Protein AF-A0A3G2GCS0-F1 (afdb_monomer)

Foldseek 3Di:
DDDDPLNVLVVVLVVLCVVLHPPLVPDDPVSSLVSVVVSLVVCPPPSNVVSCVSVVNVVVSVVSVVVSVVVVVVVVVVVVVVVVVVPDQDPVRVVVVVVVVVVVVLVVLVVCCPPPVSVVVNVVVVVVVVVVVVVVVVPDDDPDDPDD

Radius of gyration: 34.29 Å; Cα contacts (8 Å, |Δi|>4): 52; chains: 1; bounding box: 74×55×82 Å

Nearest PDB structures (foldseek):
  4wc5-assembly1_A  TM=1.842E-01  e=2.085E+00  Aquifex aeolicus VF5

Secondary structure (DSSP, 8-state):
--PPTTHHHHHHHHHHHHHH-TTGGGS-HHHHHHHHHHHHHHHTSHHHHHHHHHTT-HHHHHHHHHHHHHHHHHHHHHHHHHHHHHHSPPHHHHHHHHHHHHHHHHHHHHHTTTSGGGHHHHHHHHHHHHHHHHHHHTTSPP------

Structure (mmCIF, N/CA/C/O backbone):
data_AF-A0A3G2GCS0-F1
#
_entry.id   AF-A0A3G2GCS0-F1
#
loop_
_atom_site.group_PDB
_atom_site.id
_atom_site.type_symbol
_atom_site.label_atom_id
_atom_site.label_alt_id
_atom_site.label_comp_id
_atom_site.label_asym_id
_atom_site.label_entity_id
_atom_site.label_seq_id
_atom_site.pdbx_PDB_ins_code
_atom_site.Cartn_x
_atom_site.Cartn_y
_atom_site.Cartn_z
_atom_site.occupancy
_atom_site.B_iso_or_equiv
_atom_site.auth_seq_id
_atom_site.auth_comp_id
_atom_site.auth_asym_id
_atom_site.auth_atom_id
_atom_site.pdbx_PDB_model_num
ATOM 1 N N . MET A 1 1 ? -33.703 -14.339 32.494 1.00 43.50 1 MET A N 1
ATOM 2 C CA . MET A 1 1 ? -32.520 -14.254 31.615 1.00 43.50 1 MET A CA 1
ATOM 3 C C . MET A 1 1 ? -31.556 -13.264 32.240 1.00 43.50 1 MET A C 1
ATOM 5 O O . MET A 1 1 ? -31.882 -12.090 32.309 1.00 43.50 1 MET A O 1
ATOM 9 N N . THR A 1 2 ? -30.440 -13.731 32.794 1.00 47.81 2 THR A N 1
ATOM 10 C CA . THR A 1 2 ? -29.369 -12.869 33.312 1.00 47.81 2 THR A CA 1
ATOM 11 C C . THR A 1 2 ? -28.650 -12.227 32.131 1.00 47.81 2 THR A C 1
ATOM 13 O O . THR A 1 2 ? -27.881 -12.893 31.443 1.00 47.81 2 THR A O 1
ATOM 16 N N . THR A 1 3 ? -28.928 -10.956 31.853 1.00 59.94 3 THR A N 1
ATOM 17 C CA . THR A 1 3 ? -28.125 -10.175 30.909 1.00 59.94 3 THR A CA 1
ATOM 18 C C . THR A 1 3 ? -26.756 -9.945 31.541 1.00 59.94 3 THR A C 1
ATOM 20 O O . THR A 1 3 ? -26.681 -9.409 32.648 1.00 59.94 3 THR A O 1
ATOM 23 N N . LEU A 1 4 ? -25.683 -10.372 30.871 1.00 67.00 4 LEU A N 1
ATOM 24 C CA . LEU A 1 4 ? -24.314 -10.018 31.254 1.00 67.00 4 LEU A CA 1
ATOM 25 C C . LEU A 1 4 ? -24.215 -8.494 31.412 1.00 67.00 4 LEU A C 1
ATOM 27 O O . LEU A 1 4 ? -24.803 -7.744 30.625 1.00 67.00 4 LEU A O 1
ATOM 31 N N . SER A 1 5 ? -23.501 -8.030 32.438 1.00 80.44 5 SER A N 1
ATOM 32 C CA . SER A 1 5 ? -23.256 -6.599 32.619 1.00 80.44 5 SER A CA 1
ATOM 33 C C . SER A 1 5 ? -22.631 -6.012 31.348 1.00 80.44 5 SER A C 1
ATOM 35 O O . SER A 1 5 ? -21.796 -6.643 30.704 1.00 80.44 5 SER A O 1
ATOM 37 N N . ASN A 1 6 ? -23.065 -4.809 30.966 1.00 87.25 6 ASN A N 1
ATOM 38 C CA . ASN A 1 6 ? -22.587 -4.083 29.782 1.00 87.25 6 ASN A CA 1
ATOM 39 C C . ASN A 1 6 ? -22.823 -4.782 28.423 1.00 87.25 6 ASN A C 1
ATOM 41 O O . ASN A 1 6 ? -22.233 -4.370 27.427 1.00 87.25 6 ASN A O 1
ATOM 45 N N . TYR A 1 7 ? -23.722 -5.776 28.338 1.00 91.25 7 TYR A N 1
ATOM 46 C CA . TYR A 1 7 ? -24.061 -6.460 27.077 1.00 91.25 7 TYR A CA 1
ATOM 47 C C . TYR A 1 7 ? -24.438 -5.491 25.942 1.00 91.25 7 TYR A C 1
ATOM 49 O O . TYR A 1 7 ? -23.919 -5.613 24.837 1.00 91.25 7 TYR A O 1
ATOM 57 N N . GLN A 1 8 ? -25.269 -4.480 26.224 1.00 93.38 8 GLN A N 1
ATOM 58 C CA . GLN A 1 8 ? -25.668 -3.496 25.211 1.00 93.38 8 GLN A CA 1
ATOM 59 C C . GLN A 1 8 ? -24.476 -2.687 24.681 1.00 93.38 8 GLN A C 1
ATOM 61 O O . GLN A 1 8 ? -24.419 -2.382 23.497 1.00 93.38 8 GLN A O 1
ATOM 66 N N . PHE A 1 9 ? -23.489 -2.375 25.526 1.00 94.75 9 PHE A N 1
ATOM 67 C CA . PHE A 1 9 ? -22.283 -1.671 25.082 1.00 94.75 9 PHE A CA 1
ATOM 68 C C . PHE A 1 9 ? -21.429 -2.529 24.151 1.00 94.75 9 PHE A C 1
ATOM 70 O O . PHE A 1 9 ? -20.849 -2.001 23.205 1.00 94.75 9 PHE A O 1
ATOM 77 N N . ALA A 1 10 ? -21.365 -3.839 24.401 1.00 94.38 10 ALA A N 1
ATOM 78 C CA . ALA A 1 10 ? -20.673 -4.769 23.518 1.00 94.38 10 ALA A CA 1
ATOM 79 C C . ALA A 1 10 ? -21.392 -4.896 22.167 1.00 94.38 10 ALA A C 1
ATOM 81 O O . ALA A 1 10 ? -20.736 -4.829 21.130 1.00 94.38 10 ALA A O 1
ATOM 82 N N . GLU A 1 11 ? -22.723 -5.013 22.174 1.00 95.38 11 GLU A N 1
ATOM 83 C CA . GLU A 1 11 ? -23.533 -5.066 20.952 1.00 95.38 11 GLU A CA 1
ATOM 84 C C . GLU A 1 11 ? -23.386 -3.779 20.128 1.00 95.38 11 GLU A C 1
ATOM 86 O O . GLU A 1 11 ? -23.099 -3.834 18.935 1.00 95.38 11 GLU A O 1
ATOM 91 N N . ASP A 1 12 ? -23.487 -2.614 20.769 1.00 95.69 12 ASP A N 1
ATOM 92 C CA . ASP A 1 12 ? -23.326 -1.320 20.106 1.00 95.69 12 ASP A CA 1
ATOM 93 C C . ASP A 1 12 ? -21.950 -1.187 19.438 1.00 95.69 12 ASP A C 1
ATOM 95 O O . ASP A 1 12 ? -21.857 -0.787 18.278 1.00 95.69 12 ASP A O 1
ATOM 99 N N . LEU A 1 13 ? -20.872 -1.535 20.153 1.00 96.25 13 LEU A N 1
ATOM 100 C CA . LEU A 1 13 ? -19.521 -1.502 19.590 1.00 96.25 13 LEU A CA 1
ATOM 101 C C . LEU A 1 13 ? -19.369 -2.512 18.452 1.00 96.25 13 LEU A C 1
ATOM 103 O O . LEU A 1 13 ? -18.760 -2.190 17.435 1.00 96.25 13 LEU A O 1
ATOM 107 N N . TYR A 1 14 ? -19.954 -3.704 18.570 1.00 96.19 14 TYR A N 1
ATOM 108 C CA . TYR A 1 14 ? -19.947 -4.689 17.491 1.00 96.19 14 TYR A CA 1
ATOM 109 C C . TYR A 1 14 ? -20.613 -4.155 16.214 1.00 96.19 14 TYR A C 1
ATOM 111 O O . TYR A 1 14 ? -20.086 -4.366 15.118 1.00 96.19 14 TYR A O 1
ATOM 119 N N . GLN A 1 15 ? -21.709 -3.398 16.330 1.00 97.06 15 GLN A N 1
ATOM 120 C CA . GLN A 1 15 ? -22.327 -2.747 15.170 1.00 97.06 15 GLN A CA 1
ATOM 121 C C . GLN A 1 15 ? -21.400 -1.708 14.519 1.00 97.06 15 GLN A C 1
ATOM 123 O O . GLN A 1 15 ? -21.376 -1.612 13.290 1.00 97.06 15 GLN A O 1
ATOM 128 N N . VAL A 1 16 ? -20.578 -0.996 15.302 1.00 96.38 16 VAL A N 1
ATOM 129 C CA . VAL A 1 16 ? -19.530 -0.109 14.759 1.00 96.38 16 VAL A CA 1
ATOM 130 C C . VAL A 1 16 ? -18.513 -0.913 13.946 1.00 96.38 16 VAL A C 1
ATOM 132 O O . VAL A 1 16 ? -18.261 -0.577 12.794 1.00 96.38 16 VAL A O 1
ATOM 135 N N . PHE A 1 17 ? -17.979 -2.021 14.473 1.00 94.88 17 PHE A N 1
ATOM 136 C CA . PHE A 1 17 ? -17.061 -2.882 13.706 1.00 94.88 17 PHE A CA 1
ATOM 137 C C . PHE A 1 17 ? -17.704 -3.411 12.417 1.00 94.88 17 PHE A C 1
ATOM 139 O O . PHE A 1 17 ? -17.079 -3.424 11.355 1.00 94.88 17 PHE A O 1
ATOM 146 N N . LYS A 1 18 ? -18.979 -3.800 12.477 1.00 96.06 18 LYS A N 1
ATOM 147 C CA . LYS A 1 18 ? -19.720 -4.311 11.322 1.00 96.06 18 LYS A CA 1
ATOM 148 C C . LYS A 1 18 ? -19.889 -3.269 10.211 1.00 96.06 18 LYS A C 1
ATOM 150 O O . LYS A 1 18 ? -19.874 -3.652 9.043 1.00 96.06 18 LYS A O 1
ATOM 155 N N . LEU A 1 19 ? -20.003 -1.981 10.551 1.00 95.06 19 LEU A N 1
ATOM 156 C CA . LEU A 1 19 ? -20.110 -0.884 9.581 1.00 95.06 19 LEU A CA 1
ATOM 157 C C . LEU A 1 19 ? -18.881 -0.794 8.661 1.00 95.06 19 LEU A C 1
ATOM 159 O O . LEU A 1 19 ? -19.024 -0.530 7.468 1.00 95.06 19 LEU A O 1
ATOM 163 N N . TYR A 1 20 ? -17.689 -1.033 9.209 1.00 93.44 20 TYR A N 1
ATOM 164 C CA . TYR A 1 20 ? -16.416 -0.949 8.479 1.00 93.44 20 TYR A CA 1
ATOM 165 C C . TYR A 1 20 ? -15.948 -2.297 7.911 1.00 93.44 20 TYR A C 1
ATOM 167 O O . TYR A 1 20 ? -15.042 -2.348 7.076 1.00 93.44 20 TYR A O 1
ATOM 175 N N . GLY A 1 21 ? -16.616 -3.381 8.309 1.00 92.00 21 GLY A N 1
ATOM 176 C CA . GLY A 1 21 ? -16.356 -4.744 7.871 1.00 92.00 21 GLY A CA 1
ATOM 177 C C . GLY A 1 21 ? -15.632 -5.565 8.935 1.00 92.00 21 GLY A C 1
ATOM 178 O O . GLY A 1 21 ? -14.729 -5.094 9.615 1.00 92.00 21 GLY A O 1
ATOM 179 N N . LEU A 1 22 ? -16.020 -6.834 9.061 1.00 93.31 22 LEU A N 1
ATOM 180 C CA . LEU A 1 22 ? -15.430 -7.755 10.042 1.00 93.31 22 LEU A CA 1
ATOM 181 C C . LEU A 1 22 ? -14.173 -8.468 9.525 1.00 93.31 22 LEU A C 1
ATOM 183 O O . LEU A 1 22 ? -13.481 -9.118 10.296 1.00 93.31 22 LEU A O 1
ATOM 187 N N . GLU A 1 23 ? -13.886 -8.341 8.229 1.00 94.00 23 GLU A N 1
ATOM 188 C CA . GLU A 1 23 ? -12.770 -9.005 7.544 1.00 94.00 23 GLU A CA 1
ATOM 189 C C . GLU A 1 23 ? -11.808 -7.979 6.925 1.00 94.00 23 GLU A C 1
ATOM 191 O O . GLU A 1 23 ? -11.334 -8.126 5.796 1.00 94.00 23 GLU A O 1
ATOM 196 N N . ILE A 1 24 ? -11.558 -6.884 7.651 1.00 92.31 24 ILE A N 1
ATOM 197 C CA . ILE A 1 24 ? -10.644 -5.808 7.232 1.00 92.31 24 ILE A CA 1
ATOM 198 C C . ILE A 1 24 ? -9.222 -6.349 6.974 1.00 92.31 24 ILE A C 1
ATOM 200 O O . ILE A 1 24 ? -8.494 -5.819 6.137 1.00 92.31 24 ILE A O 1
ATOM 204 N N . ASP A 1 25 ? -8.832 -7.439 7.636 1.00 89.50 25 ASP A N 1
ATOM 205 C CA . ASP A 1 25 ? -7.556 -8.143 7.470 1.00 89.50 25 ASP A CA 1
ATOM 206 C C . ASP A 1 25 ? -7.376 -8.828 6.107 1.00 89.50 25 ASP A C 1
ATOM 208 O O . ASP A 1 25 ? -6.244 -9.074 5.694 1.00 89.50 25 ASP A O 1
ATOM 212 N N . LYS A 1 26 ? -8.468 -9.097 5.382 1.00 93.62 26 LYS A N 1
ATOM 213 C CA . LYS A 1 26 ? -8.437 -9.749 4.060 1.00 93.62 26 LYS A CA 1
ATOM 214 C C . LYS A 1 26 ? -8.431 -8.763 2.892 1.00 93.62 26 LYS A C 1
ATOM 216 O O . LYS A 1 26 ? -8.366 -9.176 1.734 1.00 93.62 26 LYS A O 1
ATOM 221 N N . GLN A 1 27 ? -8.551 -7.470 3.175 1.00 92.12 27 GLN A N 1
ATOM 222 C CA . GLN A 1 27 ? -8.611 -6.429 2.156 1.00 92.12 27 GLN A CA 1
ATOM 223 C C . GLN A 1 27 ? -7.215 -6.058 1.645 1.00 92.12 27 GLN A C 1
ATOM 225 O O . GLN A 1 27 ? -6.196 -6.362 2.266 1.00 92.12 27 GLN A O 1
ATOM 230 N N . SER A 1 28 ? -7.148 -5.360 0.506 1.00 93.31 28 SER A N 1
ATOM 231 C CA . SER A 1 28 ? -5.880 -4.758 0.084 1.00 93.31 28 SER A CA 1
ATOM 232 C C . SER A 1 28 ? -5.410 -3.750 1.133 1.00 93.31 28 SER A C 1
ATOM 234 O O . SER A 1 28 ? -6.235 -3.081 1.748 1.00 93.31 28 SER A O 1
ATOM 236 N N . TYR A 1 29 ? -4.099 -3.549 1.281 1.00 91.50 29 TYR A N 1
ATOM 237 C CA . TYR A 1 29 ? -3.566 -2.580 2.250 1.00 91.50 29 TYR A CA 1
ATOM 238 C C . TYR A 1 29 ? -4.166 -1.173 2.111 1.00 91.50 29 TYR A C 1
ATOM 240 O O . TYR A 1 29 ? -4.443 -0.518 3.107 1.00 91.50 29 TYR A O 1
ATOM 248 N N . SER A 1 30 ? -4.451 -0.724 0.885 1.00 89.12 30 SER A N 1
ATOM 249 C CA . SER A 1 30 ? -5.133 0.556 0.650 1.00 89.12 30 SER A CA 1
ATOM 250 C C . SER A 1 30 ? -6.550 0.604 1.234 1.00 89.12 30 SER A C 1
ATOM 252 O O . SER A 1 30 ? -6.932 1.599 1.847 1.00 89.12 30 SER A O 1
ATOM 254 N N . GLN A 1 31 ? -7.331 -0.461 1.046 1.00 92.62 31 GLN A N 1
ATOM 255 C CA . GLN A 1 31 ? -8.691 -0.577 1.566 1.00 92.62 31 GLN A CA 1
ATOM 256 C C . GLN A 1 31 ? -8.673 -0.770 3.081 1.00 92.62 31 GLN A C 1
ATOM 258 O O . GLN A 1 31 ? -9.381 -0.057 3.784 1.00 92.62 31 GLN A O 1
ATOM 263 N N . GLN A 1 32 ? -7.800 -1.650 3.570 1.00 93.25 32 GLN A N 1
ATOM 264 C CA . GLN A 1 32 ? -7.583 -1.900 4.987 1.00 93.25 32 GLN A CA 1
ATOM 265 C C . GLN A 1 32 ? -7.261 -0.602 5.731 1.00 93.25 32 GLN A C 1
ATOM 267 O O . GLN A 1 32 ? -7.911 -0.292 6.726 1.00 93.25 32 GLN A O 1
ATOM 272 N N . THR A 1 33 ? -6.321 0.203 5.224 1.00 93.19 33 THR A N 1
ATOM 273 C CA . THR A 1 33 ? -5.985 1.501 5.820 1.00 93.19 33 THR A CA 1
ATOM 274 C C . THR A 1 33 ? -7.168 2.461 5.819 1.00 93.19 33 THR A C 1
ATOM 276 O O . THR A 1 33 ? -7.433 3.113 6.828 1.00 93.19 33 THR A O 1
ATOM 279 N N . ALA A 1 34 ? -7.911 2.542 4.714 1.00 93.62 34 ALA A N 1
ATOM 280 C CA . ALA A 1 34 ? -9.070 3.424 4.627 1.00 93.62 34 ALA A CA 1
ATOM 281 C C . ALA A 1 34 ? -10.177 3.037 5.624 1.00 93.62 34 ALA A C 1
ATOM 283 O O . ALA A 1 34 ? -10.777 3.924 6.232 1.00 93.62 34 ALA A O 1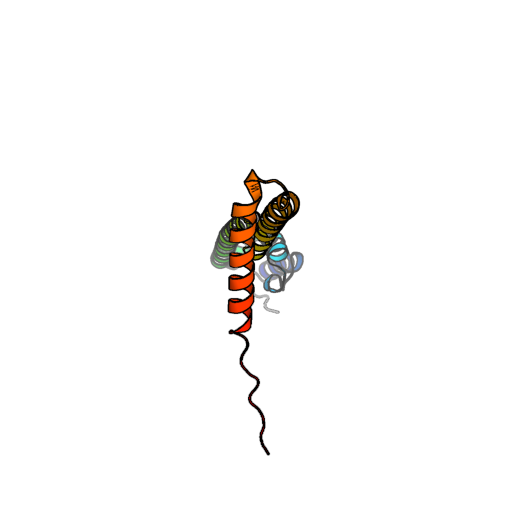
ATOM 284 N N . GLN A 1 35 ? -10.441 1.738 5.801 1.00 95.31 35 GLN A N 1
ATOM 285 C CA . GLN A 1 35 ? -11.425 1.256 6.773 1.00 95.31 35 GLN A CA 1
ATOM 286 C C . GLN A 1 35 ? -10.934 1.437 8.208 1.00 95.31 35 GLN A C 1
ATOM 288 O O . GLN A 1 35 ? -11.686 1.936 9.042 1.00 95.31 35 GLN A O 1
ATOM 293 N N . MET A 1 36 ? -9.668 1.112 8.494 1.00 95.81 36 MET A N 1
ATOM 294 C CA . MET A 1 36 ? -9.122 1.242 9.844 1.00 95.81 36 MET A CA 1
ATOM 295 C C . MET A 1 36 ? -9.082 2.681 10.340 1.00 95.81 36 MET A C 1
ATOM 297 O O . MET A 1 36 ? -9.418 2.908 11.499 1.00 95.81 36 MET A O 1
ATOM 301 N N . LYS A 1 37 ? -8.745 3.655 9.486 1.00 95.69 37 LYS A N 1
ATOM 302 C CA . LYS A 1 37 ? -8.811 5.075 9.862 1.00 95.69 37 LYS A CA 1
ATOM 303 C C . LYS A 1 37 ? -10.197 5.477 10.326 1.00 95.69 37 LYS A C 1
ATOM 305 O O . LYS A 1 37 ? -10.342 6.004 11.422 1.00 95.69 37 LYS A O 1
ATOM 310 N N . LYS A 1 38 ? -11.213 5.165 9.523 1.00 96.56 38 LYS A N 1
ATOM 311 C CA . LYS A 1 38 ? -12.595 5.518 9.850 1.00 96.56 38 LYS A CA 1
ATOM 312 C C . LYS A 1 38 ? -13.103 4.772 11.081 1.00 96.56 38 LYS A C 1
ATOM 314 O O . LYS A 1 38 ? -13.783 5.372 11.900 1.00 96.56 38 LYS A O 1
ATOM 319 N N . LEU A 1 39 ? -12.751 3.493 11.232 1.00 97.19 39 LEU A N 1
ATOM 320 C CA . LEU A 1 39 ? -13.085 2.716 12.425 1.00 97.19 39 LEU A CA 1
ATOM 321 C C . LEU A 1 39 ? -12.448 3.325 13.681 1.00 97.19 39 LEU A C 1
ATOM 323 O O . LEU A 1 39 ? -13.123 3.461 14.695 1.00 97.19 39 LEU A O 1
ATOM 327 N N . ILE A 1 40 ? -11.170 3.711 13.621 1.00 97.12 40 ILE A N 1
ATOM 328 C CA . ILE A 1 40 ? -10.489 4.381 14.735 1.00 97.12 40 ILE A CA 1
ATOM 329 C C . ILE A 1 40 ? -11.178 5.711 15.046 1.00 97.12 40 ILE A C 1
ATOM 331 O O . ILE A 1 40 ? -11.551 5.915 16.194 1.00 97.12 40 ILE A O 1
ATOM 335 N N . GLU A 1 41 ? -11.421 6.562 14.045 1.00 97.31 41 GLU A N 1
ATOM 336 C CA . GLU A 1 41 ? -12.130 7.840 14.212 1.00 97.31 41 GLU A CA 1
ATOM 337 C C . GLU A 1 41 ? -13.498 7.661 14.896 1.00 97.31 41 GLU A C 1
ATOM 339 O O . GLU A 1 41 ? -13.844 8.411 15.811 1.00 97.31 41 GLU A O 1
ATOM 344 N N . ASP A 1 42 ? -14.268 6.642 14.503 1.00 97.25 42 ASP A N 1
ATOM 345 C CA . ASP A 1 42 ? -15.567 6.357 15.113 1.00 97.25 42 ASP A CA 1
ATOM 346 C C . ASP A 1 42 ? -15.442 5.840 16.548 1.00 97.25 42 ASP A C 1
ATOM 348 O O . ASP A 1 42 ? -16.222 6.240 17.416 1.00 97.25 42 ASP A O 1
ATOM 352 N N . LEU A 1 43 ? -14.458 4.988 16.832 1.00 97.38 43 LEU A N 1
ATOM 353 C CA . LEU A 1 43 ? -14.197 4.485 18.183 1.00 97.38 43 LEU A CA 1
ATOM 354 C C . LEU A 1 43 ? -13.672 5.574 19.132 1.00 97.38 43 LEU A C 1
ATOM 356 O O . LEU A 1 43 ? -13.881 5.466 20.339 1.00 97.38 43 LEU A O 1
ATOM 360 N N . GLU A 1 44 ? -13.055 6.638 18.608 1.00 97.31 44 GLU A N 1
ATOM 361 C CA . GLU A 1 44 ? -12.600 7.803 19.382 1.00 97.31 44 GLU A CA 1
ATOM 362 C C . GLU A 1 44 ? -13.718 8.766 19.785 1.00 97.31 44 GLU A C 1
ATOM 364 O O . GLU A 1 44 ? -13.508 9.631 20.641 1.00 97.31 44 GLU A O 1
ATOM 369 N N . LYS A 1 45 ? -14.924 8.615 19.227 1.00 97.81 45 LYS A N 1
ATOM 370 C CA . LYS A 1 45 ? -16.088 9.383 19.679 1.00 97.81 45 LYS A CA 1
ATOM 371 C C . LYS A 1 45 ? -16.329 9.127 21.166 1.00 97.81 45 LYS A C 1
ATOM 373 O O . LYS A 1 45 ? -16.295 7.984 21.624 1.00 97.81 45 LYS A O 1
ATOM 378 N N . THR A 1 46 ? -16.650 10.185 21.910 1.00 96.56 46 THR A N 1
ATOM 379 C CA . THR A 1 46 ? -16.845 10.147 23.371 1.00 96.56 46 THR A CA 1
ATOM 380 C C . THR A 1 46 ? -17.758 9.004 23.823 1.00 96.56 46 THR A C 1
ATOM 382 O O . THR A 1 46 ? -17.445 8.308 24.787 1.00 96.56 46 THR A O 1
ATOM 385 N N . GLU A 1 47 ? -18.857 8.770 23.104 1.00 95.62 47 GLU A N 1
ATOM 386 C CA . GLU A 1 47 ? -19.819 7.697 23.387 1.00 95.62 47 GLU A CA 1
ATOM 387 C C . GLU A 1 47 ? -19.193 6.297 23.283 1.00 95.62 47 GLU A C 1
ATOM 389 O O . GLU A 1 47 ? -19.451 5.433 24.120 1.00 95.62 47 GLU A O 1
ATOM 394 N N . ASN A 1 48 ? -18.328 6.067 22.293 1.00 96.88 48 ASN A N 1
ATOM 395 C CA . ASN A 1 48 ? -17.666 4.781 22.089 1.00 96.88 48 ASN A CA 1
ATOM 396 C C . ASN A 1 48 ? -16.489 4.589 23.049 1.00 96.88 48 ASN A C 1
ATOM 398 O O . ASN A 1 48 ? -16.311 3.488 23.566 1.00 96.88 48 ASN A O 1
ATOM 402 N N . ILE A 1 49 ? -15.761 5.653 23.395 1.00 97.06 49 ILE A N 1
ATOM 403 C CA . ILE A 1 49 ? -14.731 5.614 24.445 1.00 97.06 49 ILE A CA 1
ATOM 404 C C . ILE A 1 49 ? -15.332 5.220 25.799 1.00 97.06 49 ILE A C 1
ATOM 406 O O . ILE A 1 49 ? -14.753 4.400 26.512 1.00 97.06 49 ILE A O 1
ATOM 410 N N . GLN A 1 50 ? -16.511 5.740 26.149 1.00 95.88 50 GLN A N 1
ATOM 411 C CA . GLN A 1 50 ? -17.213 5.336 27.372 1.00 95.88 50 GLN A CA 1
ATOM 412 C C . GLN A 1 50 ? -17.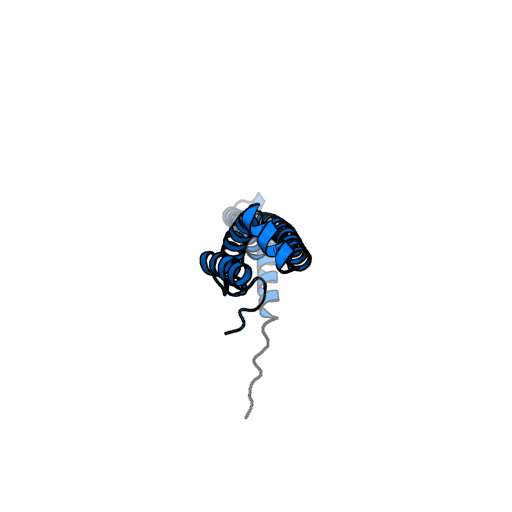550 3.838 27.366 1.00 95.88 50 GLN A C 1
ATOM 414 O O . GLN A 1 50 ? -17.294 3.151 28.357 1.00 95.88 50 GLN A O 1
ATOM 419 N N . LYS A 1 51 ? -18.054 3.316 26.239 1.00 96.69 51 LYS A N 1
ATOM 420 C CA . LYS A 1 51 ? -18.361 1.886 26.059 1.00 96.69 51 LYS A CA 1
ATOM 421 C C . LYS A 1 51 ? -17.099 1.021 26.137 1.00 96.69 51 LYS A C 1
ATOM 423 O O . LYS A 1 51 ? -17.083 0.025 26.857 1.00 96.69 51 LYS A O 1
ATOM 428 N N . LEU A 1 52 ? -16.021 1.427 25.465 1.00 96.69 52 LEU A N 1
ATOM 429 C CA . LEU A 1 52 ? -14.721 0.751 25.512 1.00 96.69 52 LEU A CA 1
ATOM 430 C C . LEU A 1 52 ? -14.161 0.717 26.937 1.00 96.69 52 LEU A C 1
ATOM 432 O O . LEU A 1 52 ? -13.649 -0.314 27.366 1.00 96.69 52 LEU A O 1
ATOM 436 N N . ASN A 1 53 ? -14.288 1.810 27.693 1.00 96.31 53 ASN A N 1
ATOM 437 C CA . ASN A 1 53 ? -13.860 1.866 29.088 1.00 96.31 53 ASN A CA 1
ATOM 438 C C . ASN A 1 53 ? -14.700 0.941 29.982 1.00 96.31 53 ASN A C 1
ATOM 440 O O . ASN A 1 53 ? -14.144 0.169 30.759 1.00 96.31 53 ASN A O 1
ATOM 444 N N . ALA A 1 54 ? -16.027 0.946 29.820 1.00 95.25 54 ALA A N 1
ATOM 445 C CA . ALA A 1 54 ? -16.933 0.066 30.562 1.00 95.25 54 ALA A CA 1
ATOM 446 C C . ALA A 1 54 ? -16.674 -1.432 30.301 1.00 95.25 54 ALA A C 1
ATOM 448 O O . ALA A 1 54 ? -16.960 -2.269 31.158 1.00 95.25 54 ALA A O 1
ATOM 449 N N . LEU A 1 55 ? -16.113 -1.771 29.137 1.00 95.00 55 LEU A N 1
ATOM 450 C CA . LEU A 1 55 ? -15.700 -3.129 28.768 1.00 95.00 55 LEU A CA 1
ATOM 451 C C . LEU A 1 55 ? -14.206 -3.403 29.003 1.00 95.00 55 LEU A C 1
ATOM 453 O O . LEU A 1 55 ? -13.732 -4.485 28.673 1.00 95.00 55 LEU A O 1
ATOM 457 N N . SER A 1 56 ? -13.454 -2.450 29.566 1.00 95.75 56 SER A N 1
ATOM 458 C CA . SER A 1 56 ? -11.999 -2.558 29.773 1.00 95.75 56 SER A CA 1
ATOM 459 C C . SER A 1 56 ? -11.195 -2.819 28.484 1.00 95.75 56 SER A C 1
ATOM 461 O O . SER A 1 56 ? -10.131 -3.432 28.511 1.00 95.75 56 SER A O 1
ATOM 463 N N . LEU A 1 57 ? -11.684 -2.320 27.344 1.00 96.69 57 LEU A N 1
ATOM 464 C CA . LEU A 1 57 ? -11.086 -2.490 26.012 1.00 96.69 57 LEU A CA 1
ATOM 465 C C . LEU A 1 57 ? -10.144 -1.349 25.603 1.00 96.69 57 LEU A C 1
ATOM 467 O O . LEU A 1 57 ? -9.494 -1.444 24.564 1.00 96.69 57 LEU A O 1
ATOM 471 N N . ILE A 1 58 ? -10.029 -0.286 26.406 1.00 97.50 58 ILE A N 1
ATOM 472 C CA . ILE A 1 58 ? -9.141 0.856 26.122 1.00 97.50 58 ILE A CA 1
ATOM 473 C C . ILE A 1 58 ? -7.687 0.427 25.835 1.00 97.50 58 ILE A C 1
ATOM 475 O O . ILE A 1 58 ? -7.125 0.918 24.854 1.00 97.50 58 ILE A O 1
ATOM 479 N N . PRO A 1 59 ? -7.063 -0.500 26.596 1.00 97.75 59 PRO A N 1
ATOM 480 C CA . PRO A 1 59 ? -5.704 -0.948 26.288 1.00 97.75 59 PRO A CA 1
ATOM 481 C C . PRO A 1 59 ? -5.591 -1.601 24.905 1.00 97.75 59 PRO A C 1
ATOM 483 O O . PRO A 1 59 ? -4.697 -1.255 24.137 1.00 97.75 59 PRO A O 1
ATOM 486 N N . ALA A 1 60 ? -6.533 -2.485 24.560 1.00 97.00 60 ALA A N 1
ATOM 487 C CA . ALA A 1 60 ? -6.551 -3.174 23.271 1.00 97.00 60 ALA A CA 1
ATOM 488 C C . ALA A 1 60 ? -6.797 -2.202 22.105 1.00 97.00 60 ALA A C 1
ATOM 490 O O . ALA A 1 60 ? -6.143 -2.293 21.067 1.00 97.00 60 ALA A O 1
ATOM 491 N N . PHE A 1 61 ? -7.695 -1.230 22.291 1.00 97.38 61 PHE A N 1
ATOM 492 C CA . PHE A 1 61 ? -7.946 -0.175 21.312 1.00 97.38 61 PHE A CA 1
ATOM 493 C C . PHE A 1 61 ? -6.688 0.666 21.044 1.00 97.38 61 PHE A C 1
ATOM 495 O O . PHE A 1 61 ? -6.310 0.870 19.889 1.00 97.38 61 PHE A O 1
ATOM 502 N N . ASN A 1 62 ? -5.993 1.093 22.101 1.00 97.75 62 ASN A N 1
ATOM 503 C CA . ASN A 1 62 ? -4.756 1.861 21.975 1.00 97.75 62 ASN A CA 1
ATOM 504 C C . ASN A 1 62 ? -3.638 1.050 21.305 1.00 97.75 62 ASN A C 1
ATOM 506 O O . ASN A 1 62 ? -2.896 1.589 20.481 1.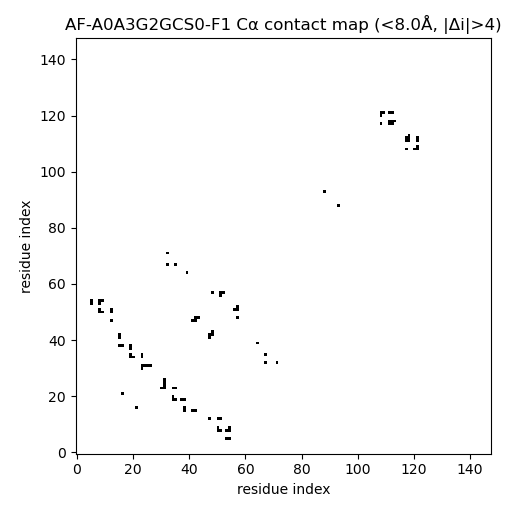00 97.75 62 ASN A O 1
ATOM 510 N N . GLU A 1 63 ? -3.528 -0.244 21.615 1.00 97.88 63 GLU A N 1
ATOM 511 C CA . GLU A 1 63 ? -2.568 -1.135 20.963 1.00 97.88 63 GLU A CA 1
ATOM 512 C C . GLU A 1 63 ? -2.863 -1.278 19.462 1.00 97.88 63 GLU A C 1
ATOM 514 O O . GLU A 1 63 ? -1.959 -1.120 18.638 1.00 97.88 63 GLU A O 1
ATOM 519 N N . MET A 1 64 ? -4.127 -1.512 19.092 1.00 95.88 64 MET A N 1
ATOM 520 C CA . MET A 1 64 ? -4.565 -1.587 17.695 1.00 95.88 64 MET A CA 1
ATOM 521 C C . MET A 1 64 ? -4.244 -0.290 16.942 1.00 95.88 64 MET A C 1
ATOM 523 O O . MET A 1 64 ? -3.645 -0.335 15.866 1.00 95.88 64 MET A O 1
ATOM 527 N N . LYS A 1 65 ? -4.586 0.867 17.523 1.00 97.12 65 LYS A N 1
ATOM 528 C CA . LYS A 1 65 ? -4.300 2.184 16.942 1.00 97.12 65 LYS A CA 1
ATOM 529 C C . LYS A 1 65 ? -2.798 2.400 16.744 1.00 97.12 65 LYS A C 1
ATOM 531 O O . LYS A 1 65 ? -2.373 2.834 15.677 1.00 97.12 65 LYS A O 1
ATOM 536 N N . SER A 1 66 ? -1.986 2.063 17.746 1.00 97.38 66 SER A N 1
ATOM 537 C CA . SER A 1 66 ? -0.525 2.186 17.673 1.00 97.38 66 SER A CA 1
ATOM 538 C C . SER A 1 66 ? 0.064 1.338 16.541 1.00 97.38 66 SER A C 1
ATOM 540 O O . SER A 1 66 ? 0.835 1.841 15.721 1.00 97.38 66 SER A O 1
ATOM 542 N N . LYS A 1 67 ? -0.362 0.073 16.425 1.00 95.88 67 LYS A N 1
ATOM 543 C CA . LYS A 1 67 ? 0.072 -0.821 15.340 1.00 95.88 67 LYS A CA 1
ATOM 544 C C . LYS A 1 67 ? -0.361 -0.314 13.966 1.00 95.88 67 LYS A C 1
ATOM 546 O O . LYS A 1 67 ? 0.428 -0.386 13.027 1.00 95.88 67 LYS A O 1
ATOM 551 N N . HIS A 1 68 ? -1.574 0.227 13.849 1.00 95.44 68 HIS A N 1
ATOM 552 C CA . HIS A 1 68 ? -2.045 0.817 12.598 1.00 95.44 68 HIS A CA 1
ATOM 553 C C . HIS A 1 68 ? -1.194 2.026 12.180 1.00 95.44 68 HIS A C 1
ATOM 555 O O . HIS A 1 68 ? -0.733 2.083 11.042 1.00 95.44 68 HIS A O 1
ATOM 561 N N . ASN A 1 69 ? -0.894 2.935 13.110 1.00 95.25 69 ASN A N 1
ATOM 562 C CA . ASN A 1 69 ? -0.036 4.091 12.840 1.00 95.25 69 ASN A CA 1
ATOM 563 C C . ASN A 1 69 ? 1.387 3.675 12.427 1.00 95.25 69 ASN A C 1
ATOM 565 O O . ASN A 1 69 ? 1.960 4.248 11.502 1.00 95.25 69 ASN A O 1
ATOM 569 N N . ALA A 1 70 ? 1.954 2.659 13.088 1.00 95.38 70 ALA A N 1
ATOM 570 C CA . ALA A 1 70 ? 3.263 2.118 12.728 1.00 95.38 70 ALA A CA 1
ATOM 571 C C . ALA A 1 70 ? 3.260 1.510 11.315 1.00 95.38 70 ALA A C 1
ATOM 573 O O . ALA A 1 70 ? 4.188 1.733 10.539 1.00 95.38 70 ALA A O 1
ATOM 574 N N . PHE A 1 71 ? 2.198 0.783 10.961 1.00 93.38 71 PHE A N 1
ATOM 575 C CA . PHE A 1 71 ? 2.014 0.252 9.614 1.00 93.38 71 PHE A CA 1
ATOM 576 C C . PHE A 1 71 ? 1.948 1.366 8.562 1.00 93.38 71 PHE A C 1
ATOM 578 O O . PHE A 1 71 ? 2.635 1.278 7.546 1.00 93.38 71 PHE A O 1
ATOM 585 N N . GLU A 1 72 ? 1.168 2.424 8.801 1.00 93.06 72 GLU A N 1
ATOM 586 C CA . GLU A 1 72 ? 1.060 3.543 7.860 1.00 93.06 72 GLU A CA 1
ATOM 587 C C . GLU A 1 72 ? 2.399 4.234 7.604 1.00 93.06 72 GLU A C 1
ATOM 589 O O . GLU A 1 72 ? 2.696 4.578 6.459 1.00 93.06 72 GLU A O 1
ATOM 594 N N . LEU A 1 73 ? 3.221 4.398 8.645 1.00 92.81 73 LEU A N 1
ATOM 595 C CA . LEU A 1 73 ? 4.554 4.981 8.515 1.00 92.81 73 LEU A CA 1
ATOM 596 C C . LEU A 1 73 ? 5.436 4.149 7.572 1.00 92.81 73 LEU A C 1
ATOM 598 O O . LEU A 1 73 ? 6.005 4.690 6.624 1.00 92.81 73 LEU A O 1
ATOM 602 N N . ILE A 1 74 ? 5.487 2.832 7.788 1.00 92.12 74 ILE A N 1
ATOM 603 C CA . ILE A 1 74 ? 6.270 1.902 6.959 1.00 92.12 74 ILE A CA 1
ATOM 604 C C . ILE A 1 74 ? 5.728 1.870 5.525 1.00 92.12 74 ILE A C 1
ATOM 606 O O . ILE A 1 74 ? 6.493 1.890 4.560 1.00 92.12 74 ILE A O 1
ATOM 610 N N . PHE A 1 75 ? 4.405 1.843 5.362 1.00 88.88 75 PHE A N 1
ATOM 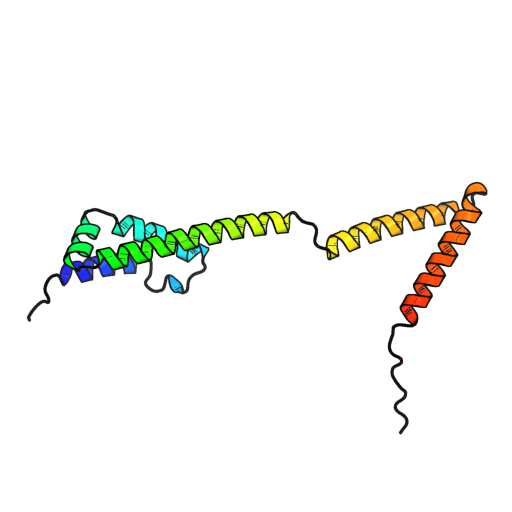611 C CA . PHE A 1 75 ? 3.773 1.822 4.047 1.00 88.88 75 PHE A CA 1
ATOM 612 C C . PHE A 1 75 ? 4.062 3.104 3.253 1.00 88.88 75 PHE A C 1
ATOM 614 O O . PHE A 1 75 ? 4.363 3.036 2.059 1.00 88.88 75 PHE A O 1
ATOM 621 N N . ALA A 1 76 ? 4.019 4.269 3.906 1.00 87.81 76 ALA A N 1
ATOM 622 C CA . ALA A 1 76 ? 4.354 5.550 3.290 1.00 87.81 76 ALA A CA 1
ATOM 623 C C . ALA A 1 76 ? 5.836 5.626 2.892 1.00 87.81 76 ALA A C 1
ATOM 625 O O . ALA A 1 76 ? 6.152 6.052 1.778 1.00 87.81 76 ALA A O 1
ATOM 626 N N . GLU A 1 77 ? 6.739 5.159 3.758 1.00 90.19 77 GLU A N 1
ATOM 627 C CA . GLU A 1 77 ? 8.171 5.068 3.459 1.00 90.19 77 GLU A CA 1
ATOM 628 C C . GLU A 1 77 ? 8.426 4.164 2.246 1.00 90.19 77 GLU A C 1
ATOM 630 O O . GLU A 1 77 ? 9.108 4.558 1.296 1.00 90.19 77 GLU A O 1
ATOM 635 N N . GLN A 1 78 ? 7.805 2.982 2.221 1.00 87.69 78 GLN A N 1
ATOM 636 C CA . GLN A 1 78 ? 7.930 2.045 1.111 1.00 87.69 78 GLN A CA 1
ATOM 637 C C . GLN A 1 78 ? 7.358 2.620 -0.190 1.00 87.69 78 GLN A C 1
ATOM 639 O O . GLN A 1 78 ? 7.952 2.447 -1.256 1.00 87.69 78 GLN A O 1
ATOM 644 N N . ALA A 1 79 ? 6.219 3.314 -0.132 1.00 84.50 79 ALA A N 1
ATOM 645 C CA . ALA A 1 79 ? 5.641 3.983 -1.292 1.00 84.50 79 ALA A CA 1
ATOM 646 C C . ALA A 1 79 ? 6.595 5.051 -1.854 1.00 84.50 79 ALA A C 1
ATOM 648 O O . ALA A 1 79 ? 6.792 5.110 -3.071 1.00 84.50 79 ALA A O 1
ATOM 649 N N . GLY A 1 80 ? 7.242 5.830 -0.980 1.00 84.44 80 GLY A N 1
ATOM 650 C CA . GLY A 1 80 ? 8.272 6.799 -1.352 1.00 84.44 80 GLY A CA 1
ATOM 651 C C . GLY A 1 80 ? 9.500 6.143 -1.989 1.00 84.44 80 GLY A C 1
ATOM 652 O O . GLY A 1 80 ? 9.898 6.513 -3.095 1.00 84.44 80 GLY A O 1
ATOM 653 N N . ALA A 1 81 ? 10.060 5.112 -1.352 1.00 84.94 81 ALA A N 1
ATOM 654 C CA . ALA A 1 81 ? 11.199 4.361 -1.882 1.00 84.94 81 ALA A CA 1
ATOM 655 C C . ALA A 1 81 ? 10.888 3.728 -3.252 1.00 84.94 81 ALA A C 1
ATOM 657 O O . ALA A 1 81 ? 11.681 3.826 -4.191 1.00 84.94 81 ALA A O 1
ATOM 658 N N . ASN A 1 82 ? 9.698 3.144 -3.409 1.00 84.94 82 ASN A N 1
ATOM 659 C CA . ASN A 1 82 ? 9.244 2.557 -4.669 1.00 84.94 82 ASN A CA 1
ATOM 660 C C . ASN A 1 82 ? 9.043 3.604 -5.771 1.00 84.94 82 ASN A C 1
ATOM 662 O O . ASN A 1 82 ? 9.324 3.320 -6.938 1.00 84.94 82 ASN A O 1
ATOM 666 N N . ALA A 1 83 ? 8.565 4.804 -5.435 1.00 81.44 83 ALA A N 1
ATOM 667 C CA . ALA A 1 83 ? 8.459 5.900 -6.393 1.00 81.44 83 ALA A CA 1
ATOM 668 C C . ALA A 1 83 ? 9.846 6.309 -6.917 1.00 81.44 83 ALA A C 1
ATOM 670 O O . ALA A 1 83 ? 10.025 6.424 -8.131 1.00 81.44 83 ALA A O 1
ATOM 671 N N . SER A 1 84 ? 10.840 6.420 -6.031 1.00 80.06 84 SER A N 1
ATOM 672 C CA . SER A 1 84 ? 12.234 6.692 -6.403 1.00 80.06 84 SER A CA 1
ATOM 673 C C . SER A 1 84 ? 12.816 5.598 -7.305 1.00 80.06 84 SER A C 1
ATOM 675 O O . SER A 1 84 ? 13.425 5.901 -8.331 1.00 80.06 84 SER A O 1
ATOM 677 N N . LEU A 1 85 ? 12.558 4.320 -7.002 1.00 80.25 85 LEU A N 1
ATOM 678 C CA . LEU A 1 85 ? 12.990 3.199 -7.849 1.00 80.25 85 LEU A CA 1
ATOM 679 C C . LEU A 1 85 ? 12.379 3.248 -9.255 1.00 80.25 85 LEU A C 1
ATOM 681 O O . LEU A 1 85 ? 13.057 2.917 -10.224 1.00 80.25 85 LEU A O 1
ATOM 685 N N . ARG A 1 86 ? 11.122 3.689 -9.399 1.00 77.12 86 ARG A N 1
ATOM 686 C CA . ARG A 1 86 ? 10.475 3.846 -10.716 1.00 77.12 86 ARG A CA 1
ATOM 687 C C . ARG A 1 86 ? 11.089 4.962 -11.560 1.00 77.12 86 ARG A C 1
ATOM 689 O O . ARG A 1 86 ? 10.979 4.909 -12.782 1.00 77.12 86 ARG A O 1
ATOM 696 N N . GLN A 1 87 ? 11.716 5.957 -10.935 1.00 79.44 87 GLN A N 1
ATOM 697 C CA . GLN A 1 87 ? 12.442 7.005 -11.656 1.00 79.44 87 GLN A CA 1
ATOM 698 C C . GLN A 1 87 ? 13.810 6.528 -12.156 1.00 79.44 87 GLN A C 1
ATOM 700 O O . GLN A 1 87 ? 14.345 7.080 -13.120 1.00 79.44 87 GLN A O 1
ATOM 705 N N . MET A 1 88 ? 14.375 5.482 -11.551 1.00 81.44 88 MET A N 1
ATOM 706 C CA . MET A 1 88 ? 15.615 4.886 -12.028 1.00 81.44 88 MET A CA 1
ATOM 707 C C . MET A 1 88 ? 15.348 4.043 -13.273 1.00 81.44 88 MET A C 1
ATOM 709 O O . MET A 1 88 ? 14.494 3.154 -13.292 1.00 81.44 88 MET A O 1
ATOM 713 N N . LYS A 1 89 ? 16.120 4.283 -14.337 1.00 80.06 89 LYS A N 1
ATOM 714 C CA . LYS A 1 89 ? 16.094 3.391 -15.497 1.00 80.06 89 LYS A CA 1
ATOM 715 C C . LYS A 1 89 ? 16.515 1.996 -15.052 1.00 80.06 89 LYS A C 1
ATOM 717 O O . LYS A 1 89 ? 17.563 1.816 -14.436 1.00 80.06 89 LYS A O 1
ATOM 722 N N . THR A 1 90 ? 15.718 0.998 -15.416 1.00 84.38 90 THR A N 1
ATOM 723 C CA . THR A 1 90 ? 16.097 -0.399 -15.202 1.00 84.38 90 THR A CA 1
ATOM 724 C C . THR A 1 90 ? 17.390 -0.706 -15.958 1.00 84.38 90 THR A C 1
ATOM 726 O O . THR A 1 90 ? 17.656 -0.126 -17.013 1.00 84.38 90 THR A O 1
ATOM 729 N N . ALA A 1 91 ? 18.180 -1.667 -15.475 1.00 85.25 91 ALA A N 1
ATOM 730 C CA . ALA A 1 91 ? 19.386 -2.108 -16.180 1.00 85.25 91 ALA A CA 1
ATOM 731 C C . ALA A 1 91 ? 19.086 -2.521 -17.636 1.00 85.25 91 ALA A C 1
ATOM 733 O O . ALA A 1 91 ? 19.862 -2.241 -18.549 1.00 85.25 91 ALA A O 1
ATOM 734 N N . SER A 1 92 ? 17.916 -3.123 -17.881 1.00 86.81 92 SER A N 1
ATOM 735 C CA . SER A 1 92 ? 17.444 -3.450 -19.229 1.00 86.81 92 SER A CA 1
ATOM 736 C C . SER A 1 92 ? 17.172 -2.210 -20.085 1.00 86.81 92 SER A C 1
ATOM 738 O O . SER A 1 92 ? 17.500 -2.223 -21.270 1.00 86.81 92 SER A O 1
ATOM 740 N N . ALA A 1 93 ? 16.598 -1.146 -19.514 1.00 86.44 93 ALA A N 1
ATOM 741 C CA . ALA A 1 93 ? 16.404 0.121 -20.216 1.00 86.44 93 ALA A CA 1
ATOM 742 C C . ALA A 1 93 ? 17.751 0.788 -20.541 1.00 86.44 93 ALA A C 1
ATOM 744 O O . ALA A 1 93 ? 17.978 1.155 -21.691 1.00 86.44 93 ALA A O 1
ATOM 745 N N . ILE A 1 94 ? 18.681 0.836 -19.580 1.00 88.88 94 ILE A N 1
ATOM 746 C CA . ILE A 1 94 ? 20.040 1.368 -19.789 1.00 88.88 94 ILE A CA 1
ATOM 747 C C . ILE A 1 94 ? 20.763 0.596 -20.900 1.00 88.88 94 ILE A C 1
ATOM 749 O O . ILE A 1 94 ? 21.331 1.203 -21.805 1.00 88.88 94 ILE A O 1
ATOM 753 N N . ARG A 1 95 ? 20.701 -0.744 -20.885 1.00 91.88 95 ARG A N 1
ATOM 754 C CA . ARG A 1 95 ? 21.290 -1.585 -21.938 1.00 91.88 95 ARG A CA 1
ATOM 755 C C . ARG A 1 95 ? 20.728 -1.250 -23.319 1.00 91.88 95 ARG A C 1
ATOM 757 O O . ARG A 1 95 ? 21.497 -1.165 -24.271 1.00 91.88 95 ARG A O 1
ATOM 764 N N . ARG A 1 96 ? 19.407 -1.087 -23.440 1.00 92.00 96 ARG A N 1
ATOM 765 C CA . ARG A 1 96 ? 18.755 -0.752 -24.719 1.00 92.00 96 ARG A CA 1
ATOM 766 C C . ARG A 1 96 ? 19.193 0.618 -25.231 1.00 92.00 96 ARG A C 1
ATOM 768 O O . ARG A 1 96 ? 19.485 0.747 -26.417 1.00 92.00 96 ARG A O 1
ATOM 775 N N . ASP A 1 97 ? 19.278 1.609 -24.348 1.00 91.94 97 ASP A N 1
ATOM 776 C CA . ASP A 1 97 ? 19.736 2.953 -24.706 1.00 91.94 97 ASP A CA 1
ATOM 777 C C . ASP A 1 97 ? 21.198 2.942 -25.169 1.00 91.94 97 ASP A C 1
ATOM 779 O O . ASP A 1 97 ? 21.515 3.492 -26.225 1.00 91.94 97 ASP A O 1
ATOM 783 N N . LEU A 1 98 ? 22.075 2.248 -24.435 1.00 94.12 98 LEU A N 1
ATOM 784 C CA . LEU A 1 98 ? 23.475 2.075 -24.819 1.00 94.12 98 LEU A CA 1
ATOM 785 C C . LEU A 1 98 ? 23.599 1.370 -26.174 1.00 94.12 98 LEU A C 1
ATOM 787 O O . LEU A 1 98 ? 24.343 1.821 -27.040 1.00 94.12 98 LEU A O 1
ATOM 791 N N . GLU A 1 99 ? 22.844 0.292 -26.389 1.00 94.69 99 GLU A N 1
ATOM 792 C CA . GLU A 1 99 ? 22.840 -0.434 -27.661 1.00 94.69 99 GLU A CA 1
ATOM 793 C C . GLU A 1 99 ? 22.417 0.469 -28.826 1.00 94.69 99 GLU A C 1
ATOM 795 O O . GLU A 1 99 ? 23.018 0.408 -29.900 1.00 94.69 99 GLU A O 1
ATOM 800 N N . LYS A 1 100 ? 21.419 1.337 -28.619 1.00 96.00 100 LYS A N 1
ATOM 801 C CA . LYS A 1 100 ? 20.980 2.306 -29.628 1.00 96.00 100 LYS A CA 1
ATOM 802 C C . LYS A 1 100 ? 22.096 3.292 -29.976 1.00 96.00 100 LYS A C 1
ATOM 804 O O . LYS A 1 100 ? 22.353 3.508 -31.156 1.00 96.00 100 LYS A O 1
ATOM 809 N N . ILE A 1 101 ? 22.770 3.854 -28.972 1.00 95.69 101 ILE A N 1
ATOM 810 C CA . ILE A 1 101 ? 23.879 4.799 -29.173 1.00 95.69 101 ILE A CA 1
ATOM 811 C C . ILE A 1 101 ? 25.036 4.121 -29.913 1.00 95.69 101 ILE A C 1
ATOM 813 O O . ILE A 1 101 ? 25.519 4.653 -30.912 1.00 95.69 101 ILE A O 1
ATOM 817 N N . LEU A 1 102 ? 25.433 2.921 -29.478 1.00 93.81 102 LEU A N 1
ATOM 818 C CA . LEU A 1 102 ? 26.504 2.155 -30.116 1.00 93.81 102 LEU A CA 1
ATOM 819 C C . LEU A 1 102 ? 26.168 1.820 -31.572 1.00 93.81 102 LEU A C 1
ATOM 821 O O . LEU A 1 102 ? 27.008 2.004 -32.446 1.00 93.81 102 LEU A O 1
ATOM 825 N N . LYS A 1 103 ? 24.934 1.392 -31.865 1.00 93.94 103 LYS A N 1
ATOM 826 C CA . LYS A 1 103 ? 24.487 1.149 -33.245 1.00 93.94 103 LYS A CA 1
ATOM 827 C C . LYS A 1 103 ? 24.565 2.410 -34.100 1.00 93.94 103 LYS A C 1
ATOM 829 O O . LYS A 1 103 ? 25.081 2.341 -35.209 1.00 93.94 103 LYS A O 1
ATOM 834 N N . SER A 1 104 ? 24.098 3.552 -33.597 1.00 96.38 104 SER A N 1
ATOM 835 C CA . SER A 1 104 ? 24.182 4.822 -34.328 1.00 96.38 10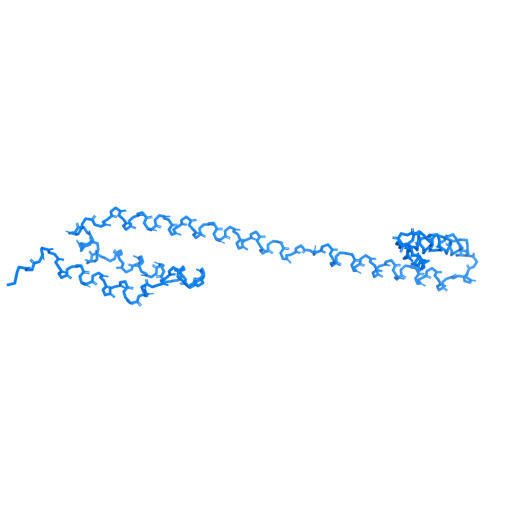4 SER A CA 1
ATOM 836 C C . SER A 1 104 ? 25.628 5.224 -34.624 1.00 96.38 104 SER A C 1
ATOM 838 O O . SER A 1 104 ? 25.931 5.617 -35.747 1.00 96.38 104 SER A O 1
ATOM 840 N N . PHE A 1 105 ? 26.529 5.079 -33.650 1.00 94.19 105 PHE A N 1
ATOM 841 C CA . PHE A 1 105 ? 27.951 5.376 -33.823 1.00 94.19 105 PHE A CA 1
ATOM 842 C C . PHE A 1 105 ? 28.616 4.456 -34.856 1.00 94.19 105 PHE A C 1
ATOM 844 O O . PHE A 1 105 ? 29.293 4.926 -35.768 1.00 94.19 105 PHE A O 1
ATOM 851 N N . LEU A 1 106 ? 28.359 3.148 -34.774 1.00 93.31 106 LEU A N 1
ATOM 852 C CA . LEU A 1 106 ? 28.874 2.183 -35.747 1.00 93.31 106 LEU A CA 1
ATOM 853 C C . LEU A 1 106 ? 28.310 2.423 -37.154 1.00 93.31 106 LEU A C 1
ATOM 855 O O . LEU A 1 106 ? 29.037 2.282 -38.138 1.00 93.31 106 LEU A O 1
ATOM 859 N N . ASN A 1 107 ? 27.040 2.822 -37.261 1.00 95.38 107 ASN A N 1
ATOM 860 C CA . ASN A 1 107 ? 26.428 3.188 -38.536 1.00 95.38 107 ASN A CA 1
ATOM 861 C C . ASN A 1 107 ? 27.089 4.432 -39.141 1.00 95.38 107 ASN A C 1
ATOM 863 O O . ASN A 1 107 ? 27.344 4.440 -40.341 1.00 95.38 107 ASN A O 1
ATOM 867 N N . LEU A 1 108 ? 27.408 5.446 -38.329 1.00 95.38 108 LEU A N 1
ATOM 868 C CA . LEU A 1 108 ? 28.146 6.628 -38.781 1.00 95.38 108 LEU A CA 1
ATOM 869 C C . LEU A 1 108 ? 29.517 6.236 -39.340 1.00 95.38 108 LEU A C 1
ATOM 871 O O . LEU A 1 108 ? 29.825 6.572 -40.477 1.00 95.38 108 LEU A O 1
ATOM 875 N N . ILE A 1 109 ? 30.312 5.475 -38.584 1.00 93.62 109 ILE A N 1
ATOM 876 C CA . ILE A 1 109 ? 31.638 5.028 -39.041 1.00 93.62 109 ILE A CA 1
ATOM 877 C C . ILE A 1 109 ? 31.525 4.203 -40.327 1.00 93.62 109 ILE A C 1
ATOM 879 O O . ILE A 1 109 ? 32.318 4.370 -41.248 1.00 93.62 109 ILE A O 1
ATOM 883 N N . THR A 1 110 ? 30.504 3.349 -40.423 1.00 93.81 110 THR A N 1
ATOM 884 C CA . THR A 1 110 ? 30.240 2.563 -41.635 1.00 93.81 110 THR A CA 1
ATOM 885 C C . THR A 1 110 ? 29.880 3.448 -42.828 1.00 93.81 110 THR A C 1
ATOM 887 O O . THR A 1 110 ? 30.308 3.156 -43.941 1.00 93.81 110 THR A O 1
ATOM 890 N N . ALA A 1 111 ? 29.117 4.524 -42.623 1.00 95.56 111 ALA A N 1
ATOM 891 C CA . ALA A 1 111 ? 28.774 5.475 -43.678 1.00 95.56 111 ALA A CA 1
ATOM 892 C C . ALA A 1 111 ? 29.993 6.279 -44.161 1.00 95.56 111 ALA A C 1
ATOM 894 O O . ALA A 1 111 ? 30.078 6.600 -45.341 1.00 95.56 111 ALA A O 1
ATOM 895 N N . MET A 1 112 ? 30.954 6.553 -43.273 1.00 94.81 112 MET A N 1
ATOM 896 C CA . MET A 1 1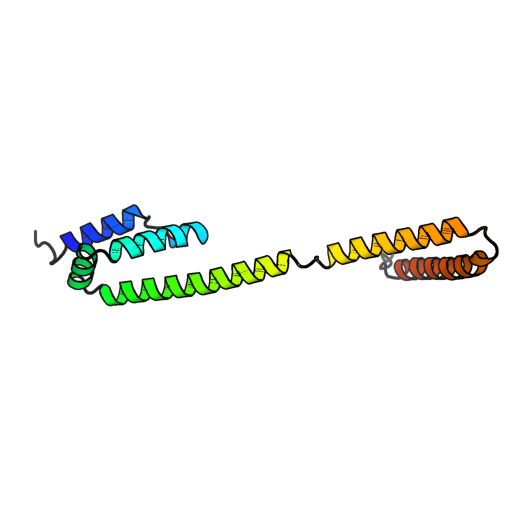12 ? 32.180 7.291 -43.598 1.00 94.81 112 MET A CA 1
ATOM 897 C C . MET A 1 112 ? 33.296 6.425 -44.201 1.00 94.81 112 MET A C 1
ATOM 899 O O . MET A 1 112 ? 34.362 6.948 -44.506 1.00 94.81 112 MET A O 1
ATOM 903 N N . LYS A 1 113 ? 33.083 5.115 -44.388 1.00 93.56 113 LYS A N 1
ATOM 904 C CA . LYS A 1 113 ? 34.133 4.146 -44.766 1.00 93.56 113 LYS A CA 1
ATOM 905 C C . LYS A 1 113 ? 34.940 4.508 -46.026 1.00 93.56 113 LYS A C 1
ATOM 907 O O . LYS A 1 113 ? 36.069 4.050 -46.166 1.00 93.56 113 LYS A O 1
ATOM 912 N N . ASP A 1 114 ? 34.358 5.289 -46.936 1.00 93.19 114 ASP A N 1
ATOM 913 C CA . ASP A 1 114 ? 34.959 5.643 -48.227 1.00 93.19 114 ASP A CA 1
ATOM 914 C C . ASP A 1 114 ? 35.675 7.012 -48.201 1.00 93.19 114 ASP A C 1
ATOM 916 O O . ASP A 1 114 ? 36.320 7.381 -49.180 1.00 93.19 114 ASP A O 1
ATOM 920 N N . ILE A 1 115 ? 35.615 7.748 -47.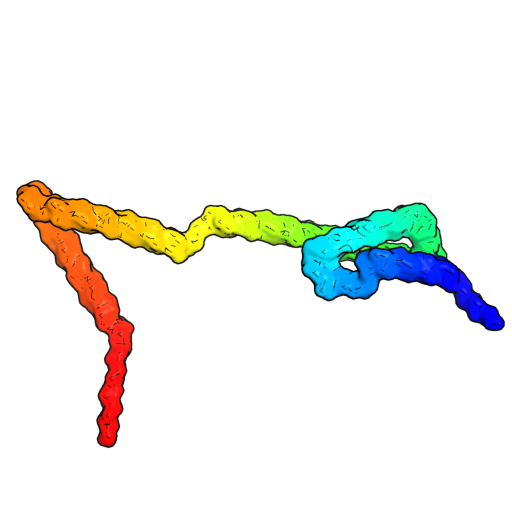082 1.00 95.62 115 ILE A N 1
ATOM 921 C CA . ILE A 1 115 ? 36.345 9.009 -46.875 1.00 95.62 115 ILE A CA 1
ATOM 922 C C . ILE A 1 115 ? 37.762 8.687 -46.394 1.00 95.62 115 ILE A C 1
ATOM 924 O O . ILE A 1 115 ? 37.926 7.959 -45.416 1.00 95.62 115 ILE A O 1
ATOM 928 N N . ASP A 1 116 ? 38.781 9.244 -47.055 1.00 92.56 116 ASP A N 1
ATOM 929 C CA . ASP A 1 116 ? 40.193 8.903 -46.814 1.00 92.56 116 ASP A CA 1
ATOM 930 C C . ASP A 1 116 ? 40.603 8.999 -45.335 1.00 92.56 116 ASP A C 1
ATOM 932 O O . ASP A 1 116 ? 41.147 8.033 -44.797 1.00 92.56 116 ASP A O 1
ATOM 936 N N . ASP A 1 117 ? 40.233 10.082 -44.645 1.00 94.25 117 ASP A N 1
ATOM 937 C CA . ASP A 1 117 ? 40.554 10.298 -43.223 1.00 94.25 117 ASP A CA 1
ATOM 938 C C . ASP A 1 117 ? 39.872 9.298 -42.266 1.00 94.25 117 ASP A C 1
ATOM 940 O O . ASP A 1 117 ? 40.273 9.154 -41.111 1.00 94.25 117 ASP A O 1
ATOM 944 N N . TRP A 1 118 ? 38.839 8.585 -42.725 1.00 94.81 118 TRP A N 1
ATOM 945 C CA . TRP A 1 118 ? 38.033 7.667 -41.912 1.00 94.81 118 TRP A CA 1
ATOM 946 C C . TRP A 1 118 ? 38.350 6.190 -42.165 1.00 94.81 118 TRP A C 1
ATOM 948 O O . TRP A 1 118 ? 37.927 5.334 -41.383 1.00 94.81 118 TRP A O 1
ATOM 958 N N . LYS A 1 119 ? 39.112 5.871 -43.220 1.00 93.25 119 LYS A N 1
ATOM 959 C CA . LYS A 1 119 ? 39.410 4.488 -43.634 1.00 93.25 119 LYS A CA 1
ATOM 960 C C . LYS A 1 119 ? 40.089 3.669 -42.539 1.00 93.25 119 LYS A C 1
ATOM 962 O O . LYS A 1 119 ? 39.692 2.526 -42.311 1.00 93.25 119 LYS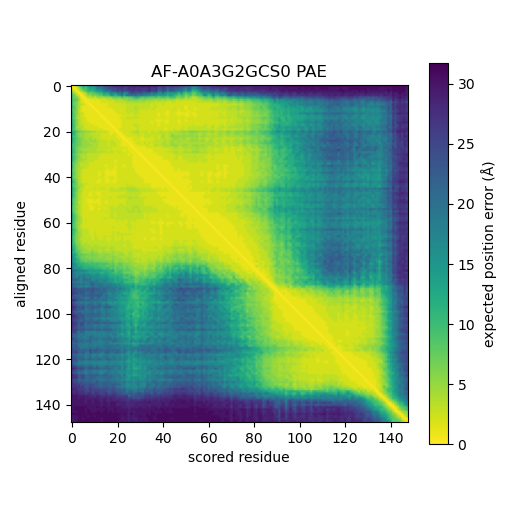 A O 1
ATOM 967 N N . LEU A 1 120 ? 41.075 4.250 -41.848 1.00 93.50 120 LEU A N 1
ATOM 968 C CA . LEU A 1 120 ? 41.802 3.569 -40.770 1.00 93.50 120 LEU A CA 1
ATOM 969 C C . LEU A 1 120 ? 40.872 3.253 -39.590 1.00 93.50 120 LEU A C 1
ATOM 971 O O . LEU A 1 120 ? 40.780 2.106 -39.163 1.00 93.50 120 LEU A O 1
ATOM 975 N N . LEU A 1 121 ? 40.100 4.247 -39.137 1.00 91.62 121 LEU A N 1
ATOM 976 C CA . LEU A 1 121 ? 39.142 4.082 -38.042 1.00 91.62 121 LEU A CA 1
ATOM 977 C C . LEU A 1 121 ? 38.060 3.044 -38.376 1.00 91.62 121 LEU A C 1
ATOM 979 O O . LEU A 1 121 ? 37.694 2.230 -37.526 1.00 91.62 121 LEU A O 1
ATOM 983 N N . TYR A 1 122 ? 37.547 3.053 -39.609 1.00 94.75 122 TYR A N 1
ATOM 984 C CA . TYR A 1 122 ? 36.591 2.049 -40.070 1.00 94.75 122 TYR A CA 1
ATOM 985 C C . TYR A 1 122 ? 37.191 0.638 -40.043 1.00 94.75 122 TYR A C 1
ATOM 987 O O . TYR A 1 122 ? 36.537 -0.288 -39.556 1.00 94.75 122 TYR A O 1
ATOM 995 N N . ALA A 1 123 ? 38.421 0.468 -40.536 1.00 93.56 123 ALA A N 1
ATOM 996 C CA . ALA A 1 123 ? 39.100 -0.823 -40.557 1.00 93.56 123 ALA A CA 1
ATOM 997 C C . ALA A 1 123 ? 39.291 -1.383 -39.137 1.00 93.56 123 ALA A C 1
ATOM 999 O O . ALA A 1 123 ? 38.858 -2.506 -38.866 1.00 93.56 123 ALA A O 1
ATOM 1000 N N . ASP A 1 124 ? 39.824 -0.573 -38.219 1.00 93.19 124 ASP A N 1
ATOM 1001 C CA . ASP A 1 124 ? 40.048 -0.960 -36.822 1.00 93.19 124 ASP A CA 1
ATOM 1002 C C . ASP A 1 124 ? 38.735 -1.342 -36.120 1.00 93.19 124 ASP A C 1
ATOM 1004 O O . ASP A 1 124 ? 38.624 -2.393 -35.480 1.00 93.19 124 ASP A O 1
ATOM 1008 N N . MET A 1 125 ? 37.688 -0.524 -36.283 1.00 91.31 125 MET A N 1
ATOM 1009 C CA . MET A 1 125 ? 36.369 -0.799 -35.706 1.00 91.31 125 MET A CA 1
ATOM 1010 C C . MET A 1 125 ? 35.747 -2.079 -36.273 1.00 91.31 125 MET A C 1
ATOM 1012 O O . MET A 1 125 ? 35.124 -2.846 -35.535 1.00 91.31 125 MET A O 1
ATOM 1016 N N . ASN A 1 126 ? 35.911 -2.342 -37.570 1.00 92.56 126 ASN A N 1
ATOM 1017 C CA . ASN A 1 126 ? 35.371 -3.538 -38.206 1.00 92.56 126 ASN A CA 1
ATOM 1018 C C . ASN A 1 126 ? 36.043 -4.817 -37.678 1.00 92.56 126 ASN A C 1
ATOM 1020 O O . ASN A 1 126 ? 35.351 -5.807 -37.427 1.00 92.56 126 ASN A O 1
ATOM 1024 N N . GLU A 1 127 ? 37.356 -4.795 -37.441 1.00 93.38 127 GLU A N 1
ATOM 1025 C CA . GLU A 1 127 ? 38.065 -5.925 -36.827 1.00 93.38 127 GLU A CA 1
ATOM 1026 C C . GLU A 1 127 ? 37.607 -6.180 -35.386 1.00 93.38 127 GLU A C 1
ATOM 1028 O O . GLU A 1 127 ? 37.321 -7.323 -35.020 1.00 93.38 127 GLU A O 1
ATOM 1033 N N . LEU A 1 128 ? 37.401 -5.127 -34.589 1.00 90.50 128 LEU A N 1
ATOM 1034 C CA . LEU A 1 128 ? 36.841 -5.260 -33.239 1.00 90.50 128 LEU A CA 1
ATOM 1035 C C . LEU A 1 128 ? 35.436 -5.886 -33.251 1.00 90.50 128 LEU A C 1
ATOM 1037 O O . LEU A 1 128 ? 35.132 -6.760 -32.434 1.00 90.50 128 LEU A O 1
ATOM 1041 N N . ILE A 1 129 ? 34.579 -5.498 -34.201 1.00 88.38 129 ILE A N 1
ATOM 1042 C CA . ILE A 1 129 ? 33.240 -6.090 -34.360 1.00 88.38 129 ILE A CA 1
ATOM 1043 C C . ILE A 1 129 ? 33.338 -7.570 -34.745 1.00 88.38 129 ILE A C 1
ATOM 1045 O O . ILE A 1 129 ? 32.564 -8.388 -34.234 1.00 88.38 129 ILE A O 1
ATOM 1049 N N . LYS A 1 130 ? 34.263 -7.938 -35.641 1.00 89.50 130 LYS A N 1
ATOM 1050 C CA . LYS A 1 130 ? 34.502 -9.341 -36.016 1.00 89.50 130 LYS A CA 1
ATOM 1051 C C . LYS A 1 130 ? 34.959 -10.156 -34.807 1.00 89.50 130 LYS A C 1
ATOM 1053 O O . LYS A 1 130 ? 34.352 -11.189 -34.524 1.00 89.50 130 LYS A O 1
ATOM 1058 N N . ALA A 1 131 ? 35.939 -9.662 -34.052 1.00 89.69 131 ALA A N 1
ATOM 1059 C CA . ALA A 1 131 ? 36.434 -10.312 -32.840 1.00 89.69 131 ALA A CA 1
ATOM 1060 C C . ALA A 1 131 ? 35.316 -10.519 -31.800 1.00 89.69 131 ALA A C 1
ATOM 1062 O O . ALA A 1 131 ? 35.144 -11.621 -31.275 1.00 89.69 131 ALA A O 1
ATOM 1063 N N . ALA A 1 132 ? 34.480 -9.502 -31.569 1.00 85.94 132 ALA A N 1
ATOM 1064 C CA . ALA A 1 132 ? 33.345 -9.590 -30.649 1.00 85.94 132 ALA A CA 1
ATOM 1065 C C . ALA A 1 132 ? 32.259 -10.588 -31.106 1.00 85.94 132 ALA A C 1
ATOM 1067 O O . ALA A 1 132 ? 31.620 -11.245 -30.283 1.00 85.94 132 ALA A O 1
ATOM 1068 N N . LYS A 1 133 ? 32.027 -10.732 -32.418 1.00 84.50 133 LYS A N 1
ATOM 1069 C CA . LYS A 1 133 ? 31.103 -11.750 -32.954 1.00 84.50 133 LYS A CA 1
ATOM 1070 C C . LYS A 1 133 ? 31.634 -13.167 -32.742 1.00 84.50 133 LYS A C 1
ATOM 1072 O O . LYS A 1 133 ? 30.848 -14.063 -32.436 1.00 84.50 133 LYS A O 1
ATOM 1077 N N . LEU A 1 134 ? 32.942 -13.366 -32.895 1.00 83.81 134 LEU A N 1
ATOM 1078 C CA . LEU A 1 134 ? 33.592 -14.664 -32.711 1.00 83.81 134 LEU A CA 1
ATOM 1079 C C . LEU A 1 134 ? 33.582 -15.100 -31.239 1.00 83.81 134 LEU A C 1
ATOM 1081 O O . LEU A 1 134 ? 33.233 -16.245 -30.955 1.00 83.81 134 LEU A O 1
ATOM 1085 N N . SER A 1 135 ? 33.847 -14.185 -30.300 1.00 79.94 135 SER A N 1
ATOM 1086 C CA . SER A 1 135 ? 33.820 -14.484 -28.858 1.00 79.94 135 SER A CA 1
ATOM 1087 C C . SER A 1 135 ? 32.427 -14.858 -28.333 1.00 79.94 135 SER A C 1
ATOM 1089 O O . SER A 1 135 ? 32.290 -15.645 -27.398 1.00 79.94 135 SER A O 1
ATOM 1091 N N . LYS A 1 136 ? 31.363 -14.349 -28.965 1.00 70.31 136 LYS A N 1
ATOM 1092 C CA . LYS A 1 136 ? 29.978 -14.700 -28.622 1.00 70.31 136 LYS A CA 1
ATOM 1093 C C . LYS A 1 136 ? 29.571 -16.101 -29.101 1.00 70.31 136 LYS A C 1
ATOM 1095 O O . LYS A 1 136 ? 28.599 -16.653 -28.600 1.00 70.31 136 LYS A O 1
ATOM 1100 N N . LYS A 1 137 ? 30.280 -16.662 -30.087 1.00 59.53 137 LYS A N 1
ATOM 1101 C CA . LYS A 1 137 ? 29.971 -17.964 -30.701 1.00 59.53 137 LYS A CA 1
ATOM 1102 C C . LYS A 1 137 ? 30.651 -19.131 -29.970 1.00 59.53 137 LYS A C 1
ATOM 1104 O O . LYS A 1 137 ? 30.096 -20.225 -29.940 1.00 59.53 137 LYS A O 1
ATOM 1109 N N . SER A 1 138 ? 31.797 -18.888 -29.328 1.00 56.22 138 SER A N 1
ATOM 1110 C CA . SER A 1 138 ? 32.550 -19.888 -28.550 1.00 56.22 138 SER A CA 1
ATOM 1111 C C . SER A 1 138 ? 31.950 -20.217 -27.174 1.00 56.22 138 SER A C 1
ATOM 1113 O O . SER A 1 138 ? 32.449 -21.107 -26.496 1.00 56.22 138 SER A O 1
ATOM 1115 N N . THR A 1 139 ? 30.884 -19.530 -26.751 1.00 52.66 139 THR A N 1
ATOM 1116 C CA . THR A 1 139 ? 30.202 -19.748 -25.456 1.00 52.66 139 THR A CA 1
ATOM 1117 C C . THR A 1 139 ? 28.895 -20.542 -25.564 1.00 52.66 139 THR A C 1
ATOM 1119 O O . THR A 1 139 ? 28.233 -20.784 -24.556 1.00 52.66 139 THR A O 1
ATOM 1122 N N . THR A 1 140 ? 28.515 -20.989 -26.763 1.00 47.62 140 THR A N 1
ATOM 1123 C CA . THR A 1 140 ? 27.413 -21.947 -26.948 1.00 47.62 140 THR A CA 1
ATOM 1124 C C . THR A 1 140 ? 27.931 -23.357 -26.635 1.00 47.62 140 THR A C 1
ATOM 1126 O O . THR A 1 140 ? 28.897 -23.755 -27.284 1.00 47.62 140 THR A O 1
ATOM 1129 N N . PRO A 1 141 ? 27.348 -24.125 -25.687 1.00 48.19 141 PRO A N 1
ATOM 1130 C CA . PRO A 1 141 ? 27.781 -25.496 -25.452 1.00 48.19 141 PRO A CA 1
ATOM 1131 C C . PRO A 1 141 ? 27.537 -26.305 -26.721 1.00 48.19 141 PRO A C 1
ATOM 1133 O O . PRO A 1 141 ? 26.421 -26.305 -27.252 1.00 48.19 141 PRO A O 1
ATOM 1136 N N . ASP A 1 142 ? 28.585 -26.971 -27.191 1.00 49.41 142 ASP A N 1
ATOM 1137 C CA . ASP A 1 142 ? 28.485 -27.985 -28.226 1.00 49.41 142 ASP A CA 1
ATOM 1138 C C . ASP A 1 142 ? 27.484 -29.045 -27.750 1.00 49.41 142 ASP A C 1
ATOM 1140 O O . ASP A 1 142 ? 27.645 -29.642 -26.679 1.00 49.41 142 ASP A O 1
ATOM 1144 N N . LYS A 1 143 ? 26.373 -29.203 -28.475 1.00 46.19 143 LYS A N 1
ATOM 1145 C CA . LYS A 1 143 ? 25.399 -30.255 -28.176 1.00 46.19 143 LYS A CA 1
ATOM 1146 C C . LYS A 1 143 ? 26.064 -31.563 -28.575 1.00 46.19 143 LYS A C 1
ATOM 1148 O O . LYS A 1 143 ? 25.962 -31.955 -29.730 1.00 46.19 143 LYS A O 1
ATOM 1153 N N . GLY A 1 144 ? 26.733 -32.179 -27.601 1.00 41.12 144 GLY A N 1
ATOM 1154 C CA . GLY A 1 144 ? 27.455 -33.433 -27.752 1.00 41.12 144 GLY A CA 1
ATOM 1155 C C . GLY A 1 144 ? 26.683 -34.431 -28.604 1.00 41.12 144 GLY A C 1
ATOM 1156 O O . GLY A 1 144 ? 25.505 -34.714 -28.352 1.00 41.12 144 GLY A O 1
ATOM 1157 N N . GLU A 1 145 ? 27.372 -34.926 -29.627 1.00 42.16 145 GLU A N 1
ATOM 1158 C CA . GLU A 1 145 ? 26.968 -36.058 -30.442 1.00 42.16 145 GLU A CA 1
ATOM 1159 C C . GLU A 1 145 ? 26.515 -37.204 -29.531 1.00 42.16 145 GLU A C 1
ATOM 1161 O O . GLU A 1 145 ? 27.291 -37.771 -28.759 1.00 42.16 145 GLU A O 1
ATOM 1166 N N . LYS A 1 146 ? 25.228 -37.549 -29.612 1.00 47.59 146 LYS A N 1
ATOM 1167 C CA . LYS A 1 146 ? 24.743 -38.840 -29.134 1.00 47.59 146 LYS A CA 1
ATOM 1168 C C . LYS A 1 146 ? 25.200 -39.888 -30.142 1.00 47.59 146 LYS A C 1
ATOM 1170 O O . LYS A 1 146 ? 24.510 -40.112 -31.133 1.00 47.59 146 LYS A O 1
ATOM 1175 N N . ASN A 1 147 ? 26.352 -40.497 -29.893 1.00 40.97 147 ASN A N 1
ATOM 1176 C CA . ASN A 1 147 ? 26.731 -41.728 -30.572 1.00 40.97 147 ASN A CA 1
ATOM 1177 C C . ASN A 1 147 ? 25.988 -42.901 -29.916 1.00 40.97 147 ASN A C 1
ATOM 1179 O O . ASN A 1 147 ? 25.973 -43.013 -28.687 1.00 40.97 147 ASN A O 1
ATOM 1183 N N . LEU A 1 148 ? 25.293 -43.666 -30.768 1.00 40.00 148 LEU A N 1
ATOM 1184 C CA . LEU A 1 148 ? 24.597 -44.918 -30.458 1.00 40.00 148 LEU A CA 1
ATOM 1185 C C . LEU A 1 148 ? 25.554 -45.985 -29.915 1.00 40.00 148 LEU A C 1
ATOM 1187 O O . LEU A 1 148 ? 26.718 -46.012 -30.374 1.00 40.00 148 LEU A O 1
#

Solvent-accessible surface area (backbone atoms only — not comparable to full-atom values): 8536 Å² total; per-residue (Å²): 133,88,75,61,84,67,49,68,46,53,52,55,51,49,52,56,46,54,75,60,44,88,60,44,88,77,45,56,70,71,54,27,53,58,33,50,52,53,50,50,58,55,46,65,36,68,73,40,42,54,37,30,51,77,67,68,38,52,66,60,51,51,50,52,51,50,53,49,54,55,48,51,54,53,50,52,50,49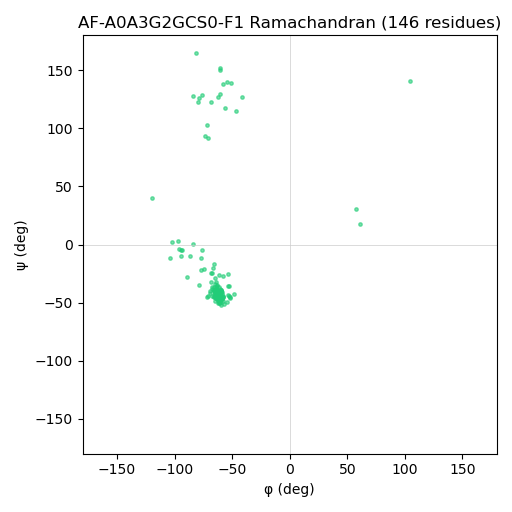,52,51,54,53,52,56,54,69,71,48,75,48,72,69,54,51,51,52,54,51,51,50,53,52,50,52,52,53,49,51,43,59,71,38,42,86,42,79,93,35,34,64,61,32,52,56,52,52,51,53,52,51,52,56,54,52,62,64,59,74,73,58,80,78,80,72,82,84,77,130

pLDDT: mean 87.67, std 14.42, range [40.0, 97.88]

Sequence (148 aa):
MTTLSNYQFAEDLYQVFKLYGLEIDKQSYSQQTAQMKKLIEDLEKTENIQKLNALSLIPAFNEMKSKHNAFELIFAEQAGANASLRQMKTASAIRRDLEKILKSFLNLITAMKDIDDWKLLYADMNELIKAAKLSKKSTTPDKGEKNL

Mean predicted aligned error: 12.25 Å